Protein AF-A0AAN6A635-F1 (afdb_monomer_lite)

Structure (mmCIF, N/CA/C/O backbone):
data_AF-A0AAN6A635-F1
#
_entry.id   AF-A0AAN6A635-F1
#
loop_
_atom_site.group_PDB
_atom_site.id
_atom_site.type_symbol
_atom_site.label_atom_id
_atom_site.label_alt_id
_atom_site.label_comp_id
_atom_site.label_asym_id
_atom_site.label_entity_id
_atom_site.label_seq_id
_atom_site.pdbx_PDB_ins_code
_atom_site.Cartn_x
_atom_site.Cartn_y
_atom_site.Cartn_z
_atom_site.occupancy
_atom_site.B_iso_or_equiv
_atom_site.auth_seq_id
_atom_site.auth_comp_id
_atom_site.auth_asym_id
_atom_site.auth_atom_id
_atom_site.pdbx_PDB_model_num
ATOM 1 N N . MET A 1 1 ? -9.296 11.994 11.490 1.00 51.38 1 MET A N 1
ATOM 2 C CA . MET A 1 1 ? -8.971 11.395 10.177 1.00 51.38 1 MET A CA 1
ATOM 3 C C . MET A 1 1 ? -8.718 9.902 10.380 1.00 51.38 1 MET A C 1
ATOM 5 O O . MET A 1 1 ? -7.628 9.555 10.805 1.00 51.38 1 MET A O 1
ATOM 9 N N . LYS A 1 2 ? -9.722 9.029 10.205 1.00 44.06 2 LYS A N 1
ATOM 10 C CA . LYS A 1 2 ? -9.578 7.563 10.382 1.00 44.06 2 LYS A CA 1
ATOM 11 C C . LYS A 1 2 ? -10.300 6.737 9.295 1.00 44.06 2 LYS A C 1
ATOM 13 O O . LYS A 1 2 ? -10.441 5.535 9.439 1.00 44.06 2 LYS A O 1
ATOM 18 N N . GLU A 1 3 ? -10.722 7.364 8.195 1.00 50.59 3 GLU A N 1
ATOM 19 C CA . GLU A 1 3 ? -11.641 6.762 7.210 1.00 50.59 3 GLU A CA 1
ATOM 20 C C . GLU A 1 3 ? -11.063 6.775 5.779 1.00 50.59 3 GLU A C 1
ATOM 22 O O . GLU A 1 3 ? -11.723 7.188 4.835 1.00 50.59 3 GLU A O 1
ATOM 27 N N . ILE A 1 4 ? -9.780 6.423 5.619 1.00 69.44 4 ILE A N 1
ATOM 28 C CA . ILE A 1 4 ? -9.040 6.646 4.355 1.00 69.44 4 ILE A CA 1
ATOM 29 C C . ILE A 1 4 ? -8.714 5.336 3.615 1.00 69.44 4 ILE A C 1
ATOM 31 O O . ILE A 1 4 ? -8.477 5.374 2.413 1.00 69.44 4 ILE A O 1
ATOM 35 N N . TYR A 1 5 ? -8.736 4.184 4.293 1.00 79.88 5 TYR A N 1
ATOM 36 C CA . TYR A 1 5 ? -8.249 2.920 3.734 1.00 79.88 5 TYR A CA 1
ATOM 37 C C . TYR A 1 5 ? -9.223 1.767 3.975 1.00 79.88 5 TYR A C 1
ATOM 39 O O . TYR A 1 5 ? -9.682 1.560 5.100 1.00 79.88 5 TYR A O 1
ATOM 47 N N . LYS A 1 6 ? -9.511 1.002 2.922 1.00 86.75 6 LYS A N 1
ATOM 48 C CA . LYS A 1 6 ? -10.332 -0.212 2.944 1.00 86.75 6 LYS A CA 1
ATOM 49 C C . LYS A 1 6 ? -9.565 -1.383 2.338 1.00 86.75 6 LYS A C 1
ATOM 51 O O . LYS A 1 6 ? -8.684 -1.208 1.501 1.00 86.75 6 LYS A O 1
ATOM 56 N N . ILE A 1 7 ? -9.919 -2.598 2.750 1.00 90.00 7 ILE A N 1
ATOM 57 C CA . ILE A 1 7 ? -9.414 -3.815 2.104 1.00 90.00 7 ILE A CA 1
ATOM 58 C C . ILE A 1 7 ? -9.840 -3.788 0.630 1.00 90.00 7 ILE A C 1
ATOM 60 O O . ILE A 1 7 ? -11.004 -3.540 0.322 1.00 90.00 7 ILE A O 1
ATOM 64 N N . GLY A 1 8 ? -8.886 -4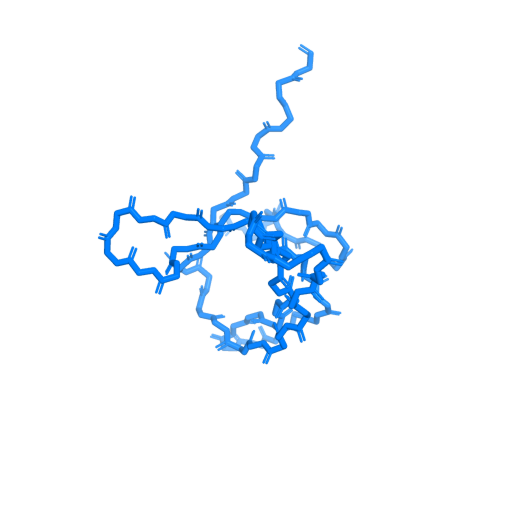.024 -0.267 1.00 88.38 8 GLY A N 1
ATOM 65 C CA . GLY A 1 8 ? -9.046 -3.918 -1.714 1.00 88.38 8 GLY A CA 1
ATOM 66 C C . GLY A 1 8 ? -8.683 -2.550 -2.297 1.00 88.38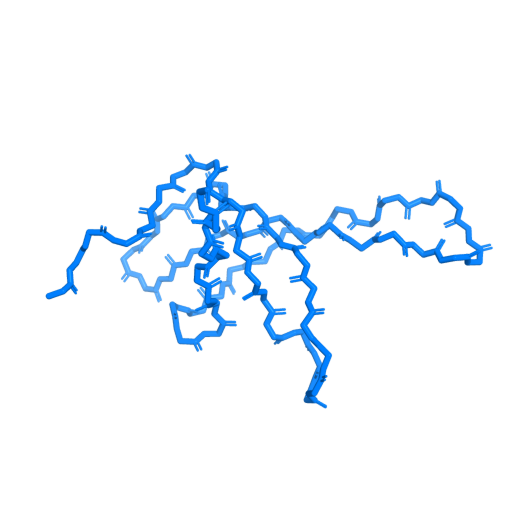 8 GLY A C 1
ATOM 67 O O . GLY A 1 8 ? -8.615 -2.435 -3.521 1.00 88.38 8 GLY A O 1
ATOM 68 N N . ASP A 1 9 ? -8.412 -1.530 -1.474 1.00 88.69 9 ASP A N 1
ATOM 69 C CA . ASP A 1 9 ? -7.950 -0.242 -1.991 1.00 88.69 9 ASP A CA 1
ATOM 70 C C . ASP A 1 9 ? -6.551 -0.366 -2.592 1.00 88.69 9 ASP A C 1
ATOM 72 O O . ASP A 1 9 ? -5.646 -0.982 -2.020 1.00 88.69 9 ASP A O 1
ATOM 76 N N . VAL A 1 10 ? -6.379 0.275 -3.748 1.00 88.56 10 VAL A N 1
ATOM 77 C CA . VAL A 1 10 ? -5.072 0.449 -4.375 1.00 88.56 10 VAL A CA 1
ATOM 78 C C . VAL A 1 10 ? -4.416 1.685 -3.771 1.00 88.56 10 VAL A C 1
ATOM 80 O O . VAL A 1 10 ? -4.934 2.800 -3.875 1.00 88.56 10 VAL A O 1
ATOM 83 N N . VAL A 1 11 ? -3.255 1.480 -3.168 1.00 88.56 11 VAL A N 1
ATOM 84 C CA . VAL A 1 11 ? -2.424 2.514 -2.558 1.00 88.56 11 VAL A CA 1
ATOM 85 C C . VAL A 1 11 ? -1.078 2.601 -3.261 1.00 88.56 11 VAL A C 1
ATOM 87 O O . VAL A 1 11 ? -0.624 1.669 -3.925 1.00 88.56 11 VAL A O 1
ATOM 90 N N . ASP A 1 12 ? -0.447 3.755 -3.130 1.00 88.88 12 ASP A N 1
ATOM 91 C CA . ASP A 1 12 ? 0.918 4.002 -3.558 1.00 88.88 12 ASP A CA 1
ATOM 92 C C . ASP A 1 12 ? 1.837 3.743 -2.357 1.00 88.88 12 ASP A C 1
ATOM 94 O O . ASP A 1 12 ? 1.738 4.427 -1.337 1.00 88.88 12 ASP A O 1
ATOM 98 N N . TYR A 1 13 ? 2.662 2.700 -2.439 1.00 87.38 13 TYR A N 1
ATOM 99 C CA . TYR A 1 13 ? 3.603 2.301 -1.395 1.00 87.38 13 TYR A CA 1
ATOM 100 C C . TYR A 1 13 ? 5.014 2.762 -1.750 1.00 87.38 13 TYR A C 1
ATOM 102 O O . TYR A 1 13 ? 5.537 2.433 -2.815 1.00 87.38 13 TYR A O 1
ATOM 110 N N . ASN A 1 14 ? 5.658 3.492 -0.843 1.00 85.88 14 ASN A N 1
ATOM 111 C CA . ASN A 1 14 ? 7.026 3.966 -1.031 1.00 85.88 14 ASN A CA 1
ATOM 112 C C . ASN A 1 14 ? 8.040 2.834 -0.762 1.00 85.88 14 ASN A C 1
ATOM 114 O O . ASN A 1 14 ? 8.509 2.666 0.361 1.00 85.88 14 ASN A O 1
ATOM 118 N N . TYR A 1 15 ? 8.356 2.041 -1.792 1.00 75.94 15 TYR A N 1
ATOM 119 C CA . TYR A 1 15 ? 9.189 0.834 -1.678 1.00 75.94 15 TYR A CA 1
ATOM 120 C C . TYR A 1 15 ? 10.685 1.141 -1.497 1.00 75.94 15 TYR A C 1
ATOM 122 O O . TYR A 1 15 ? 11.351 0.554 -0.646 1.00 75.94 15 TYR A O 1
ATOM 130 N N . ILE A 1 16 ? 11.237 2.069 -2.285 1.00 74.44 16 ILE A N 1
ATOM 131 C CA . ILE A 1 16 ? 12.651 2.487 -2.228 1.00 74.44 16 ILE A CA 1
ATOM 132 C C . ILE A 1 16 ? 12.681 4.006 -2.339 1.00 74.44 16 ILE A C 1
ATOM 134 O O . ILE A 1 16 ? 12.022 4.521 -3.226 1.00 74.44 16 ILE A O 1
ATOM 138 N N . LYS A 1 17 ? 13.459 4.717 -1.502 1.00 65.06 17 LYS A N 1
ATOM 139 C CA . LYS A 1 17 ? 13.592 6.195 -1.479 1.00 65.06 17 LYS A CA 1
ATOM 140 C C . LYS A 1 17 ? 13.450 6.846 -2.872 1.00 65.06 17 LYS A C 1
ATOM 142 O O . LYS A 1 17 ? 14.430 6.952 -3.606 1.00 65.06 17 LYS A O 1
ATOM 147 N N . GLY A 1 18 ? 12.240 7.310 -3.196 1.00 65.25 18 GLY A N 1
ATOM 148 C CA . GLY A 1 18 ? 11.916 8.019 -4.445 1.00 65.25 18 GLY A CA 1
ATOM 149 C C . GLY A 1 18 ? 11.182 7.205 -5.521 1.00 65.25 18 GLY A C 1
ATOM 150 O O . GLY A 1 18 ? 10.789 7.777 -6.530 1.00 65.25 18 GLY A O 1
ATOM 151 N N . ASN A 1 19 ? 10.961 5.908 -5.308 1.00 78.12 19 ASN A N 1
ATOM 152 C CA . ASN A 1 19 ? 10.188 5.020 -6.168 1.00 78.12 19 ASN A CA 1
ATOM 153 C C . ASN A 1 19 ? 9.016 4.433 -5.388 1.00 78.12 19 ASN A C 1
ATOM 155 O O . ASN A 1 19 ? 9.172 3.510 -4.581 1.00 78.12 19 ASN A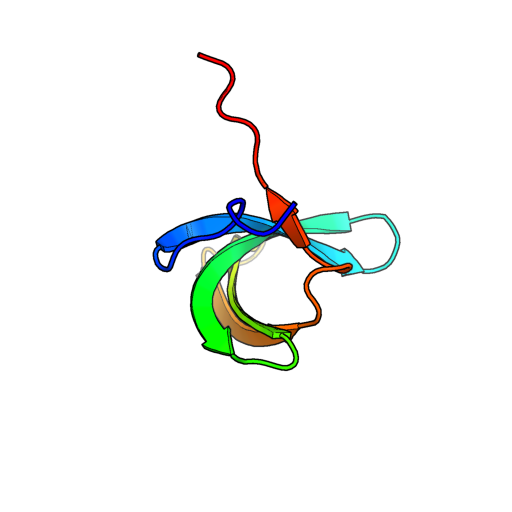 O 1
ATOM 159 N N . SER A 1 20 ? 7.834 4.952 -5.688 1.00 81.69 20 SER A N 1
ATOM 160 C CA . SER A 1 20 ? 6.595 4.328 -5.272 1.00 81.69 20 SER A CA 1
ATOM 161 C C . SER A 1 20 ? 6.182 3.205 -6.210 1.00 81.69 20 SER A C 1
ATOM 163 O O . SER A 1 20 ? 6.394 3.263 -7.424 1.00 81.69 20 SER A O 1
ATOM 165 N N . VAL A 1 21 ? 5.553 2.188 -5.640 1.00 85.25 21 VAL A N 1
ATOM 166 C CA . VAL A 1 21 ? 4.940 1.074 -6.357 1.00 85.25 21 VAL A CA 1
ATOM 167 C C . VAL A 1 21 ? 3.471 0.995 -5.975 1.00 85.25 21 VAL A C 1
ATOM 169 O O . VAL A 1 21 ? 3.086 1.336 -4.858 1.00 85.25 21 VAL A O 1
ATOM 172 N N . LYS A 1 22 ? 2.630 0.522 -6.892 1.00 87.88 22 LYS A N 1
ATOM 173 C CA . LYS A 1 22 ? 1.229 0.263 -6.558 1.00 87.88 22 LYS A CA 1
ATOM 174 C C . LYS A 1 22 ? 1.148 -0.969 -5.670 1.00 87.88 22 LYS A C 1
ATOM 176 O O . LYS A 1 22 ? 1.825 -1.959 -5.936 1.00 87.88 22 LYS A O 1
ATOM 181 N N . ALA A 1 23 ? 0.295 -0.916 -4.663 1.00 89.69 23 ALA A N 1
ATOM 182 C CA . ALA A 1 23 ? -0.002 -2.046 -3.804 1.00 89.69 23 ALA A CA 1
ATOM 183 C C . ALA A 1 23 ? -1.498 -2.095 -3.476 1.00 89.69 23 ALA A C 1
ATOM 185 O O . ALA A 1 23 ? -2.187 -1.080 -3.563 1.00 89.69 23 ALA A O 1
ATOM 186 N N . ILE A 1 24 ? -2.011 -3.270 -3.123 1.00 90.88 24 ILE A N 1
ATOM 187 C CA . ILE A 1 24 ? -3.411 -3.476 -2.733 1.00 90.88 24 ILE A CA 1
ATOM 188 C C . ILE A 1 24 ? -3.467 -3.803 -1.249 1.00 90.88 24 ILE A C 1
ATOM 190 O O . ILE A 1 24 ? -2.766 -4.700 -0.796 1.00 90.88 24 ILE A O 1
ATOM 194 N N . ILE A 1 25 ? -4.339 -3.141 -0.492 1.00 90.94 25 ILE A N 1
ATOM 195 C CA . ILE A 1 25 ? -4.563 -3.489 0.916 1.00 90.94 25 ILE A CA 1
ATOM 196 C C . ILE A 1 25 ? -5.274 -4.843 1.000 1.00 90.94 25 ILE A C 1
ATOM 198 O O . ILE A 1 25 ? -6.420 -4.979 0.579 1.00 90.94 25 ILE A O 1
ATOM 202 N N . LYS A 1 26 ? -4.620 -5.844 1.585 1.00 91.69 26 LYS A N 1
ATOM 203 C CA . LYS A 1 26 ? -5.188 -7.178 1.838 1.00 91.69 26 LYS A CA 1
ATOM 204 C C . LYS A 1 26 ? -5.826 -7.283 3.213 1.00 91.69 26 LYS A C 1
ATOM 206 O O . LYS A 1 26 ? -6.860 -7.927 3.367 1.00 91.69 26 LYS A O 1
ATOM 211 N N . LYS A 1 27 ? -5.214 -6.651 4.214 1.00 91.62 27 LYS A N 1
ATOM 212 C CA . LYS A 1 27 ? -5.669 -6.697 5.605 1.00 91.62 27 LYS A CA 1
ATOM 213 C C . LYS A 1 27 ? -5.322 -5.391 6.306 1.00 91.62 27 LYS A C 1
ATOM 215 O O . LYS A 1 27 ? -4.297 -4.780 6.020 1.00 91.62 27 LYS A O 1
A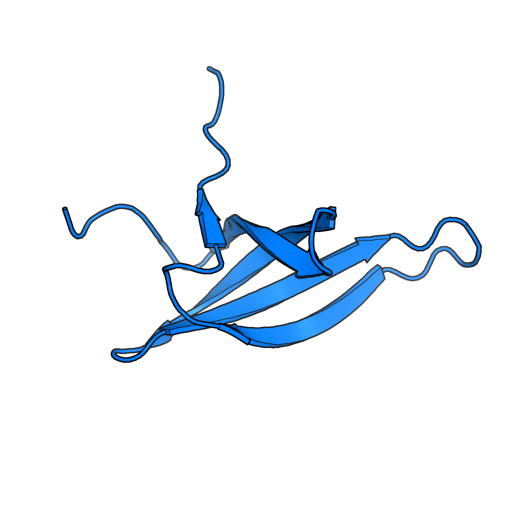TOM 220 N N . ILE A 1 28 ? -6.181 -4.981 7.227 1.00 90.06 28 ILE A N 1
ATOM 221 C CA . ILE A 1 28 ? -5.988 -3.803 8.070 1.00 90.06 28 ILE A CA 1
ATOM 222 C C . ILE A 1 28 ? -5.777 -4.307 9.493 1.00 90.06 28 ILE A C 1
ATOM 224 O O . ILE A 1 28 ? -6.590 -5.085 9.992 1.00 90.06 28 ILE A O 1
ATOM 228 N N . GLU A 1 29 ? -4.682 -3.894 10.119 1.00 87.31 29 GLU A N 1
ATOM 229 C CA . GLU A 1 29 ? -4.334 -4.238 11.496 1.00 87.31 29 GLU A CA 1
ATOM 230 C C . GLU A 1 29 ? -4.190 -2.956 12.331 1.00 87.31 29 GLU A C 1
ATOM 232 O O . GLU A 1 29 ? -4.168 -1.839 11.802 1.00 87.31 29 GLU A O 1
ATOM 237 N N . GLU A 1 30 ? -4.135 -3.095 13.656 1.00 84.25 30 GLU A N 1
ATOM 238 C CA . GLU A 1 30 ? -4.053 -1.935 14.555 1.00 84.25 30 GLU A CA 1
ATOM 239 C C . GLU A 1 30 ? -2.743 -1.151 14.369 1.00 84.25 30 GLU A C 1
ATOM 241 O O . GLU A 1 30 ? -2.751 0.080 14.399 1.00 84.25 30 GLU A O 1
ATOM 246 N N . GLU A 1 31 ? -1.633 -1.846 14.103 1.00 84.06 31 GLU A N 1
ATOM 247 C CA . GLU A 1 31 ? -0.300 -1.242 13.955 1.00 84.06 31 GLU A CA 1
ATOM 248 C C . GLU A 1 31 ? 0.062 -0.865 12.503 1.00 84.06 31 GLU A C 1
ATOM 250 O O . GLU A 1 31 ? 1.010 -0.109 12.271 1.00 84.06 31 GLU A O 1
ATOM 255 N N . GLY A 1 32 ? -0.699 -1.336 11.508 1.00 89.31 32 GLY A N 1
ATOM 256 C CA . GLY A 1 32 ? -0.372 -1.143 10.094 1.00 89.31 32 GLY A CA 1
ATOM 257 C C . GLY A 1 32 ? -1.361 -1.794 9.132 1.00 89.31 32 GLY A C 1
ATOM 258 O O . GLY A 1 32 ? -2.488 -2.127 9.490 1.00 89.31 32 GLY A O 1
ATOM 259 N N . VAL A 1 33 ? -0.937 -1.975 7.885 1.00 90.69 33 VAL A N 1
ATOM 260 C CA . VAL A 1 33 ? -1.715 -2.671 6.856 1.00 90.69 33 VAL A CA 1
ATOM 261 C C . VAL A 1 33 ? -0.861 -3.711 6.153 1.00 90.69 33 VAL A C 1
ATOM 263 O O . VAL A 1 33 ? 0.303 -3.466 5.841 1.00 90.69 33 VAL A O 1
ATOM 266 N N . LEU A 1 34 ? -1.458 -4.864 5.874 1.00 91.88 34 LEU A N 1
ATOM 267 C CA . LEU A 1 34 ? -0.894 -5.836 4.954 1.00 91.88 34 LEU A CA 1
ATOM 268 C C . LEU A 1 34 ? -1.225 -5.383 3.537 1.00 91.88 34 LEU A C 1
ATOM 270 O O . LEU A 1 34 ? -2.404 -5.298 3.175 1.00 91.88 34 LEU A O 1
ATOM 274 N N . ILE A 1 35 ? -0.197 -5.105 2.748 1.00 91.12 35 ILE A N 1
ATOM 275 C CA . ILE A 1 35 ? -0.326 -4.750 1.341 1.00 91.12 35 ILE A CA 1
ATOM 276 C C . ILE A 1 35 ? 0.288 -5.829 0.456 1.00 91.12 35 ILE A C 1
ATOM 278 O O . ILE A 1 35 ? 1.314 -6.405 0.797 1.00 91.12 35 ILE A O 1
ATOM 282 N N . GLU A 1 36 ? -0.320 -6.053 -0.701 1.00 90.56 36 GLU A N 1
ATOM 283 C CA . GLU A 1 36 ? 0.238 -6.853 -1.786 1.00 90.56 36 GLU A CA 1
ATOM 284 C C . GLU A 1 36 ? 0.809 -5.903 -2.830 1.00 90.56 36 GLU A C 1
ATOM 286 O O . GLU A 1 36 ? 0.076 -5.146 -3.473 1.00 90.56 36 GLU A O 1
ATOM 291 N N . ILE A 1 37 ? 2.126 -5.909 -2.977 1.00 87.50 37 ILE A N 1
ATOM 292 C CA . ILE A 1 37 ? 2.827 -5.054 -3.928 1.00 87.50 37 ILE A CA 1
ATOM 293 C C . ILE A 1 37 ? 2.608 -5.590 -5.350 1.00 87.50 37 ILE A C 1
ATOM 295 O O . ILE A 1 37 ? 2.768 -6.777 -5.605 1.00 87.50 37 ILE A O 1
ATOM 299 N N . LEU A 1 38 ? 2.271 -4.707 -6.293 1.00 80.56 38 LEU A N 1
ATOM 300 C CA . LEU A 1 38 ? 2.084 -5.019 -7.710 1.00 80.56 38 LEU A C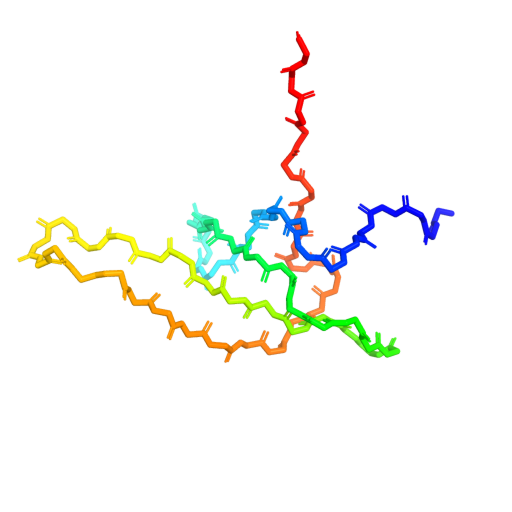A 1
ATOM 301 C C . LEU A 1 38 ? 3.260 -4.464 -8.525 1.00 80.56 38 LEU A C 1
ATOM 303 O O . LEU A 1 38 ? 3.155 -3.410 -9.159 1.00 80.56 38 LEU A O 1
ATOM 307 N N . ILE A 1 39 ? 4.400 -5.160 -8.523 1.00 72.81 39 ILE A N 1
ATOM 308 C CA . ILE A 1 39 ? 5.541 -4.785 -9.374 1.00 72.81 39 ILE A CA 1
ATOM 309 C C . ILE A 1 39 ? 5.458 -5.544 -10.697 1.00 72.81 39 ILE A C 1
ATOM 311 O O . ILE A 1 39 ? 5.566 -6.768 -10.734 1.00 72.81 39 ILE A O 1
ATOM 315 N N . CYS A 1 40 ? 5.324 -4.805 -11.800 1.00 65.88 40 CYS A N 1
ATOM 316 C CA . CYS A 1 40 ? 5.502 -5.342 -13.146 1.00 65.88 40 CYS A CA 1
ATOM 317 C C . CYS A 1 40 ? 6.961 -5.137 -13.570 1.00 65.88 40 CYS A C 1
ATOM 319 O O . CYS A 1 40 ? 7.404 -4.006 -13.791 1.00 65.88 40 CYS A O 1
ATOM 321 N N . ASN A 1 41 ? 7.736 -6.218 -13.644 1.00 61.88 41 ASN A N 1
ATOM 322 C CA . ASN A 1 41 ? 9.124 -6.131 -14.078 1.00 61.88 41 ASN A CA 1
ATOM 323 C C . ASN A 1 41 ? 9.190 -6.074 -15.617 1.00 61.88 41 ASN A C 1
ATOM 325 O O . ASN A 1 41 ? 8.787 -7.003 -16.303 1.00 61.88 41 ASN A O 1
ATOM 329 N N . LYS A 1 42 ? 9.735 -4.996 -16.196 1.00 59.06 42 LYS A N 1
ATOM 330 C CA . LYS A 1 42 ? 9.870 -4.871 -17.664 1.00 59.06 42 LYS A CA 1
ATOM 331 C C . LYS A 1 42 ? 10.798 -5.921 -18.293 1.00 59.06 42 LYS A C 1
ATOM 333 O O . LYS A 1 42 ? 10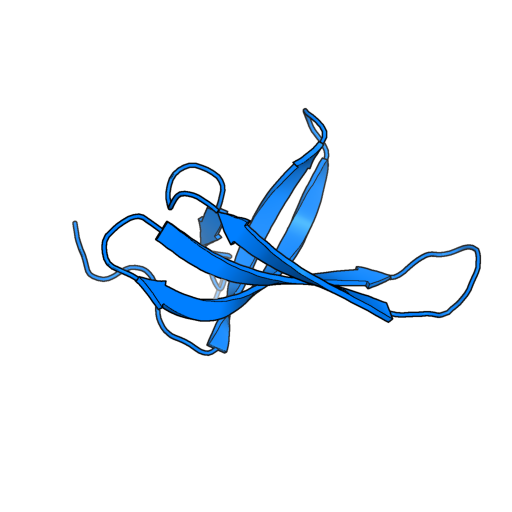.720 -6.142 -19.495 1.00 59.06 42 LYS A O 1
ATOM 338 N N . LYS A 1 43 ? 11.699 -6.539 -17.515 1.00 63.75 43 LYS A N 1
ATOM 339 C CA . LYS A 1 43 ? 12.644 -7.563 -18.008 1.00 63.75 43 LYS A CA 1
ATOM 340 C C . LYS A 1 43 ? 12.083 -8.985 -17.987 1.00 63.75 43 LYS A C 1
ATOM 342 O O . LYS A 1 43 ? 12.665 -9.883 -18.586 1.00 63.75 43 LYS A O 1
ATOM 347 N N . SER A 1 44 ? 10.994 -9.219 -17.271 1.00 57.38 44 SER A N 1
ATOM 348 C CA . SER A 1 44 ? 10.318 -10.510 -17.202 1.00 57.38 44 SER A CA 1
ATOM 349 C C . SER A 1 44 ? 8.885 -10.198 -16.833 1.00 57.38 44 SER A C 1
ATOM 351 O O . SER A 1 44 ? 8.694 -9.652 -15.755 1.00 57.38 44 SER A O 1
ATOM 353 N N . GLU A 1 45 ? 7.916 -10.511 -17.694 1.00 54.91 45 GLU A N 1
ATOM 354 C CA . GLU A 1 45 ? 6.471 -10.291 -17.497 1.00 54.91 45 GLU A CA 1
ATOM 355 C C . GLU A 1 45 ? 5.912 -11.101 -16.307 1.00 54.91 45 GLU A C 1
ATOM 357 O O . GLU A 1 45 ? 5.026 -11.939 -16.430 1.00 54.91 45 GLU A O 1
ATOM 362 N N . LYS A 1 46 ? 6.478 -10.896 -15.123 1.00 56.66 46 LYS A N 1
ATOM 363 C CA . LYS A 1 46 ? 6.093 -11.493 -13.860 1.00 56.66 46 LYS A CA 1
ATOM 364 C C . LYS A 1 46 ? 5.657 -10.357 -12.960 1.00 56.66 46 LYS A C 1
ATOM 366 O O . LYS A 1 46 ? 6.438 -9.455 -12.649 1.00 56.66 46 LYS A O 1
ATOM 371 N N . ILE A 1 47 ? 4.393 -10.422 -12.568 1.00 62.91 47 ILE A N 1
ATOM 372 C CA . ILE A 1 47 ? 3.863 -9.642 -11.461 1.00 62.91 47 ILE A CA 1
ATOM 373 C C . ILE A 1 47 ? 4.479 -10.258 -10.205 1.00 62.91 47 ILE A C 1
ATOM 375 O O . ILE A 1 47 ? 4.171 -11.398 -9.859 1.00 62.91 47 ILE A O 1
ATOM 379 N N . LEU A 1 48 ? 5.409 -9.545 -9.572 1.00 63.16 48 LEU A N 1
ATOM 380 C CA . LEU A 1 48 ? 5.918 -9.929 -8.259 1.00 63.16 48 LEU A CA 1
ATOM 381 C C . LEU A 1 48 ? 4.862 -9.504 -7.242 1.00 63.16 48 LEU A C 1
ATOM 383 O O . LEU A 1 48 ? 4.715 -8.309 -6.999 1.00 63.16 48 LEU A O 1
ATOM 387 N N . GLN A 1 49 ? 4.106 -10.478 -6.735 1.00 69.94 49 GLN A N 1
ATOM 388 C CA . GLN A 1 49 ? 3.181 -10.313 -5.616 1.00 69.94 49 GLN A CA 1
ATOM 389 C C . GLN A 1 49 ? 3.968 -10.592 -4.337 1.00 69.94 49 GLN A C 1
ATOM 391 O O . GLN A 1 49 ? 4.306 -11.740 -4.052 1.00 69.94 49 GLN A O 1
ATOM 396 N N . GLU A 1 50 ? 4.332 -9.534 -3.619 1.00 77.62 50 GLU A N 1
ATOM 397 C CA . GLU A 1 50 ? 4.964 -9.638 -2.303 1.00 77.62 50 GLU A CA 1
ATOM 398 C C . GLU A 1 50 ? 4.022 -9.031 -1.265 1.00 77.62 50 GLU A C 1
ATOM 400 O O . GLU A 1 50 ? 3.637 -7.863 -1.376 1.00 77.62 50 GLU A O 1
ATOM 405 N N . ASP A 1 51 ? 3.640 -9.843 -0.281 1.00 85.44 51 ASP A N 1
ATOM 406 C CA . ASP A 1 51 ? 2.838 -9.414 0.858 1.00 85.44 51 ASP A CA 1
ATOM 407 C C . ASP A 1 51 ? 3.745 -8.809 1.928 1.00 85.44 51 ASP A C 1
ATOM 409 O O . ASP A 1 51 ? 4.694 -9.442 2.400 1.00 85.44 51 ASP A O 1
ATOM 413 N N . ARG A 1 52 ? 3.444 -7.578 2.342 1.00 84.50 52 ARG A N 1
ATOM 414 C CA . ARG A 1 52 ? 4.237 -6.868 3.345 1.00 84.50 52 ARG A CA 1
ATOM 415 C C . ARG A 1 52 ? 3.353 -6.078 4.292 1.00 84.50 52 ARG A C 1
ATOM 417 O O . ARG A 1 52 ? 2.441 -5.376 3.864 1.00 84.50 52 ARG A O 1
ATOM 424 N N . ILE A 1 53 ? 3.643 -6.178 5.587 1.00 89.25 53 ILE A N 1
ATOM 425 C CA . ILE A 1 53 ? 3.023 -5.321 6.598 1.00 89.25 53 ILE A CA 1
ATOM 426 C C . ILE A 1 53 ? 3.807 -4.014 6.636 1.00 89.25 53 ILE A C 1
ATOM 428 O O . ILE A 1 53 ? 5.020 -4.018 6.848 1.00 89.25 53 ILE A O 1
ATOM 432 N N . VAL A 1 54 ? 3.111 -2.909 6.399 1.00 89.19 54 VAL A N 1
ATOM 433 C CA . VAL A 1 54 ? 3.691 -1.565 6.347 1.00 89.19 54 VAL A CA 1
ATOM 434 C C . VAL A 1 54 ? 2.874 -0.610 7.203 1.00 89.19 54 VAL A C 1
ATOM 436 O O . VAL A 1 54 ? 1.677 -0.808 7.437 1.00 89.19 54 VAL A O 1
ATOM 439 N N . SER A 1 55 ? 3.514 0.451 7.680 1.00 88.88 55 SER A N 1
ATOM 440 C CA . SER A 1 55 ? 2.823 1.489 8.431 1.00 88.88 55 SER A CA 1
ATOM 441 C C . SER A 1 55 ? 1.962 2.347 7.501 1.00 88.88 55 SER A C 1
ATOM 443 O O . SER A 1 55 ? 2.320 2.615 6.355 1.00 88.88 55 SER A O 1
ATOM 445 N N . TYR A 1 56 ? 0.864 2.896 8.022 1.00 84.31 56 TYR A N 1
ATOM 446 C CA . TYR A 1 56 ? -0.001 3.834 7.291 1.00 84.31 56 TYR A CA 1
ATOM 447 C C . TYR A 1 56 ? 0.729 5.081 6.766 1.00 84.31 56 TYR A C 1
ATOM 449 O O . TYR A 1 56 ? 0.217 5.759 5.882 1.00 84.31 56 TYR A O 1
ATOM 457 N N . LYS A 1 57 ? 1.903 5.408 7.325 1.00 85.44 57 LYS A N 1
ATOM 458 C CA . LYS A 1 57 ? 2.756 6.521 6.873 1.00 85.44 57 LYS A CA 1
ATOM 459 C C . LYS A 1 57 ? 3.541 6.201 5.599 1.00 85.44 57 LYS A C 1
ATOM 461 O O . LYS A 1 57 ? 4.031 7.119 4.951 1.00 85.44 57 LYS A O 1
ATOM 466 N N . GLU A 1 58 ? 3.702 4.922 5.277 1.00 87.94 58 GLU A N 1
ATOM 467 C CA . GLU A 1 58 ? 4.465 4.455 4.114 1.00 87.94 58 GLU A CA 1
ATOM 468 C C . GLU A 1 58 ? 3.593 4.311 2.863 1.00 87.94 58 GLU A C 1
ATOM 470 O O . GLU A 1 58 ? 4.116 4.194 1.752 1.00 87.94 58 GLU A O 1
ATOM 475 N N . ILE A 1 59 ? 2.272 4.332 3.044 1.00 87.81 59 ILE A N 1
ATOM 476 C CA . ILE A 1 59 ? 1.287 4.239 1.974 1.00 87.81 59 ILE A CA 1
ATOM 477 C C . ILE A 1 59 ? 0.537 5.555 1.802 1.00 87.81 59 ILE A C 1
ATOM 479 O O . ILE A 1 59 ? 0.244 6.265 2.762 1.00 87.81 59 ILE A O 1
ATOM 483 N N . THR A 1 60 ? 0.201 5.868 0.557 1.00 87.25 60 THR A N 1
ATOM 484 C CA . THR A 1 60 ? -0.614 7.027 0.191 1.00 87.25 60 THR A CA 1
ATOM 485 C C . THR A 1 60 ? -1.815 6.546 -0.618 1.00 87.25 60 THR A C 1
ATOM 487 O O . THR A 1 60 ? -1.644 5.727 -1.523 1.00 87.25 60 THR A O 1
ATOM 490 N N . PRO A 1 61 ? -3.045 7.013 -0.343 1.00 83.19 61 PRO A N 1
ATOM 491 C CA . PRO A 1 61 ? -4.191 6.629 -1.152 1.00 83.19 61 PRO A CA 1
ATOM 492 C C . PRO A 1 61 ? -4.008 7.169 -2.570 1.00 83.19 61 PRO A C 1
ATOM 494 O O . PRO A 1 61 ? -3.716 8.355 -2.763 1.00 83.19 61 PRO A O 1
ATOM 497 N N . VAL A 1 62 ? -4.214 6.319 -3.577 1.00 81.38 62 VAL A N 1
ATOM 498 C CA . VAL A 1 62 ? -4.277 6.786 -4.963 1.00 81.38 62 VAL A CA 1
ATOM 499 C C . VAL A 1 62 ? -5.576 7.577 -5.091 1.00 81.38 62 VAL A C 1
ATOM 501 O O . VAL A 1 62 ? -6.660 6.996 -5.136 1.00 81.38 62 VAL A O 1
ATOM 504 N N . LYS A 1 63 ? -5.498 8.916 -5.098 1.00 65.81 63 LYS A N 1
ATOM 505 C CA . LYS A 1 63 ? -6.678 9.750 -5.357 1.00 65.81 63 LYS A CA 1
ATOM 506 C C . LYS A 1 63 ? -7.249 9.327 -6.709 1.00 65.81 63 LYS A C 1
ATOM 508 O O . LYS A 1 63 ? -6.585 9.484 -7.732 1.00 65.81 63 LYS A O 1
ATOM 513 N N . LYS A 1 64 ? -8.473 8.795 -6.721 1.00 52.56 64 LYS A N 1
ATOM 514 C CA . LYS A 1 64 ? -9.256 8.712 -7.953 1.00 52.56 64 LYS A CA 1
ATOM 515 C C . LYS A 1 64 ? -9.502 10.154 -8.394 1.00 52.56 64 LYS A C 1
ATOM 517 O O . LYS A 1 64 ? -10.331 10.836 -7.799 1.00 52.56 64 LYS A O 1
ATOM 522 N N . SER A 1 65 ? -8.739 10.639 -9.370 1.00 39.84 65 SER A N 1
ATOM 523 C CA . SER A 1 65 ? -9.201 11.766 -10.177 1.00 39.84 65 SER A CA 1
ATOM 524 C C . SER A 1 65 ? -10.454 11.276 -10.893 1.00 39.84 65 SER A C 1
ATOM 526 O O . SER A 1 65 ? -10.381 10.291 -11.629 1.00 39.84 65 SER A O 1
ATOM 528 N N . ILE A 1 66 ? -11.593 11.869 -10.539 1.00 41.59 66 ILE A N 1
ATOM 529 C CA . ILE A 1 66 ? -12.901 11.579 -11.128 1.00 41.59 66 ILE A CA 1
ATOM 530 C C . ILE A 1 66 ? -13.019 12.238 -12.499 1.00 41.59 66 ILE A C 1
ATOM 532 O O . ILE A 1 66 ? -12.420 13.327 -12.667 1.00 41.59 66 ILE A O 1
#

Organism: Clostridioides difficile (NCBI:txid1496)

Secondary structure (DSSP, 8-state):
---S--TT-EEEEEEETTEEEEEEEEEE-SS-EEEEEEEE-TTS--EEEEEEEE-TTTEEE-----

Radius of gyration: 12.08 Å; chains: 1; bounding box: 26×23×33 Å

pLDDT: mean 77.64, std 14.34, range [39.84, 91.88]

Foldseek 3Di:
DPPQDDQQFWWFFPPDVPDTFIWGFHAADPAFTWTFTQDQDPVDRDGPGDTDTDHPVRIGGPPPPD

Sequence (66 aa):
MKEIYKIGDVVDYNYIKGNSVKAIIKKIEEEGVLIEILICNKKSEKILQEDRIVSYKEITPVKKSI